Protein AF-A0A8T5L8U5-F1 (afdb_monomer_lite)

Secondary structure (DSSP, 8-state):
--HHHHHHHTTS----HHHHHHEEEEEEEHHHHTT---TT---EEEEEEPPPHHHH-GGGGT--TTSS--

Sequence (70 aa):
MSYILRCKKRGLINPPKHVTDGIQYEVLMGSQAYGVASAISDMDIYGFSIPKKEMLFPHLKGEIQGFGRQ

Foldseek 3Di:
DDPVVVCVVVVNDDDDPQCVVFWPDKDWDDCVVVVNDDPPDDIDIDTDGDGDPCVVPVVVVVDDPPPDPD

Structure (mmCIF, N/CA/C/O backbone):
data_AF-A0A8T5L8U5-F1
#
_entry.id   AF-A0A8T5L8U5-F1
#
loop_
_atom_site.group_PDB
_atom_site.id
_atom_site.type_symbol
_atom_site.label_atom_id
_atom_site.label_alt_id
_atom_site.label_comp_id
_atom_site.label_asym_id
_atom_site.label_entity_id
_atom_site.label_seq_id
_atom_site.pdbx_PDB_ins_code
_atom_site.Cartn_x
_atom_site.Cartn_y
_atom_site.Cartn_z
_atom_site.occupancy
_atom_site.B_iso_or_equiv
_atom_site.auth_seq_id
_atom_site.auth_comp_id
_atom_site.auth_asym_id
_atom_site.auth_atom_id
_atom_site.pdbx_PDB_model_num
ATOM 1 N N . MET A 1 1 ? -5.040 -2.153 -9.292 1.00 73.69 1 MET A N 1
ATOM 2 C CA . MET A 1 1 ? -5.439 -3.283 -8.419 1.00 73.69 1 MET A CA 1
ATOM 3 C C . MET A 1 1 ? -4.280 -3.567 -7.475 1.00 73.69 1 MET A C 1
ATOM 5 O O . MET A 1 1 ? -3.160 -3.605 -7.964 1.00 73.69 1 MET A O 1
ATOM 9 N N . SER A 1 2 ? -4.522 -3.702 -6.167 1.00 92.06 2 SER A N 1
ATOM 10 C CA . SER A 1 2 ? -3.445 -3.780 -5.164 1.00 92.06 2 SER A CA 1
ATOM 11 C C . SER A 1 2 ? -2.673 -5.107 -5.199 1.00 92.06 2 SER A C 1
ATOM 13 O O . SER A 1 2 ? -3.286 -6.180 -5.265 1.00 92.06 2 SER A O 1
ATOM 15 N N . TYR A 1 3 ? -1.338 -5.046 -5.131 1.00 95.56 3 TYR A N 1
ATOM 16 C CA . TYR A 1 3 ? -0.464 -6.221 -5.081 1.00 95.56 3 TYR A CA 1
ATOM 17 C C . TYR A 1 3 ? -0.531 -6.898 -3.710 1.00 95.56 3 TYR A C 1
ATOM 19 O O . TYR A 1 3 ? -0.666 -8.122 -3.645 1.00 95.56 3 TYR A O 1
ATOM 27 N N . ILE A 1 4 ? -0.538 -6.116 -2.627 1.00 94.94 4 ILE A N 1
ATOM 28 C CA . ILE A 1 4 ? -0.709 -6.618 -1.257 1.00 94.94 4 ILE A CA 1
ATOM 29 C C . ILE A 1 4 ? -2.021 -7.404 -1.135 1.00 94.94 4 ILE A C 1
ATOM 31 O O . ILE A 1 4 ? -2.023 -8.544 -0.659 1.00 94.94 4 ILE A O 1
ATOM 35 N N . LEU A 1 5 ? -3.140 -6.852 -1.622 1.00 95.38 5 LEU A N 1
ATOM 36 C CA . LEU A 1 5 ? -4.432 -7.550 -1.570 1.00 95.38 5 LEU A CA 1
ATOM 37 C C . LEU A 1 5 ? -4.422 -8.850 -2.381 1.00 95.38 5 LEU A C 1
ATOM 39 O O . LEU A 1 5 ? -5.018 -9.846 -1.963 1.00 95.38 5 LEU A O 1
ATOM 43 N N . ARG A 1 6 ? -3.712 -8.877 -3.514 1.00 95.88 6 ARG A N 1
ATOM 44 C CA . ARG A 1 6 ? -3.557 -10.088 -4.325 1.00 95.88 6 ARG A CA 1
ATOM 45 C C . ARG A 1 6 ? -2.745 -11.161 -3.600 1.00 95.88 6 ARG A C 1
ATOM 47 O O . ARG A 1 6 ? -3.158 -12.319 -3.601 1.00 95.88 6 ARG A O 1
ATOM 54 N N . CYS A 1 7 ? -1.633 -10.797 -2.964 1.00 95.69 7 CYS A N 1
ATOM 55 C CA . CYS A 1 7 ? -0.814 -11.736 -2.195 1.00 95.69 7 CYS A CA 1
ATOM 56 C C . CYS A 1 7 ? -1.571 -12.280 -0.974 1.00 95.69 7 CYS A C 1
ATOM 58 O O . CYS A 1 7 ? -1.543 -13.488 -0.745 1.00 95.69 7 CYS A O 1
ATOM 60 N N . LYS A 1 8 ? -2.336 -11.437 -0.262 1.00 95.81 8 LYS A N 1
ATOM 61 C CA . LYS A 1 8 ? -3.229 -11.881 0.824 1.00 95.81 8 LYS A CA 1
ATOM 62 C C . LYS A 1 8 ? -4.301 -12.848 0.323 1.00 95.81 8 LYS A C 1
ATOM 64 O O . LYS A 1 8 ? -4.485 -13.903 0.917 1.00 95.81 8 LYS A O 1
ATOM 69 N N . LYS A 1 9 ? -4.981 -12.530 -0.788 1.00 96.81 9 LYS A N 1
ATOM 70 C CA . LYS A 1 9 ? -6.014 -13.406 -1.379 1.00 96.81 9 LYS A CA 1
ATOM 71 C C . LYS A 1 9 ? -5.457 -14.782 -1.762 1.00 96.81 9 LYS A C 1
ATOM 73 O O . LYS A 1 9 ? -6.181 -15.768 -1.706 1.00 96.81 9 LYS A O 1
ATOM 78 N N . ARG A 1 10 ? -4.178 -14.843 -2.140 1.00 97.50 10 ARG A N 1
ATOM 79 C CA . ARG A 1 10 ? -3.454 -16.083 -2.461 1.00 97.50 10 ARG A CA 1
ATOM 80 C C . ARG A 1 10 ? -2.834 -16.779 -1.242 1.00 97.50 10 ARG A C 1
ATOM 82 O O . ARG A 1 10 ? -2.208 -17.814 -1.424 1.00 97.50 10 ARG A O 1
ATOM 89 N N . GLY A 1 11 ? -2.964 -16.222 -0.037 1.00 97.31 11 GLY A N 1
ATOM 90 C CA . GLY A 1 11 ? -2.381 -16.792 1.181 1.00 97.31 11 GLY A CA 1
ATOM 91 C C . GLY A 1 11 ? -0.853 -16.698 1.265 1.00 97.31 11 GLY A C 1
ATOM 92 O O . GLY A 1 11 ? -0.249 -17.441 2.025 1.00 97.31 11 GLY A O 1
ATOM 93 N N . LEU A 1 12 ? -0.217 -15.806 0.495 1.00 97.25 12 LEU A N 1
ATOM 94 C CA . LEU A 1 12 ? 1.247 -15.660 0.470 1.00 97.25 12 LEU A CA 1
ATOM 95 C C . LEU A 1 12 ? 1.782 -14.758 1.589 1.00 97.25 12 LEU A C 1
ATOM 97 O O . LEU A 1 12 ? 2.960 -14.814 1.920 1.00 97.25 12 LEU A O 1
ATOM 101 N N . ILE A 1 13 ? 0.923 -13.900 2.144 1.00 96.06 13 ILE A N 1
ATOM 102 C CA . ILE A 1 13 ? 1.248 -12.969 3.227 1.00 96.06 13 ILE A CA 1
ATOM 103 C C . ILE A 1 13 ? 0.075 -12.870 4.204 1.00 96.06 13 ILE A C 1
ATOM 105 O O . ILE A 1 13 ? -1.082 -13.039 3.809 1.00 96.06 13 ILE A O 1
ATOM 109 N N . ASN A 1 14 ? 0.365 -12.516 5.457 1.00 97.06 14 ASN A N 1
ATOM 110 C CA . ASN A 1 14 ? -0.641 -12.264 6.492 1.00 97.06 14 ASN A CA 1
ATOM 111 C C . ASN A 1 14 ? -0.465 -10.866 7.120 1.00 97.06 14 ASN A C 1
ATOM 113 O O . ASN A 1 14 ? 0.022 -10.749 8.245 1.00 97.06 14 ASN A O 1
ATOM 117 N N . PRO A 1 15 ? -0.792 -9.785 6.387 1.00 95.25 15 PRO A N 1
ATOM 118 C CA . PRO A 1 15 ? -0.584 -8.429 6.876 1.00 95.25 15 PRO A CA 1
ATOM 119 C C . PRO A 1 15 ? -1.635 -8.038 7.934 1.00 95.25 15 PRO A C 1
ATOM 121 O O . PRO A 1 15 ? -2.768 -8.536 7.895 1.00 95.25 15 PRO A O 1
ATOM 124 N N . PRO A 1 16 ? -1.317 -7.085 8.832 1.00 94.88 16 PRO A N 1
ATOM 125 C CA . PRO A 1 16 ? -2.290 -6.512 9.756 1.00 94.88 16 PRO A CA 1
ATOM 126 C C . PRO A 1 16 ? -3.528 -5.966 9.034 1.00 94.88 16 PRO A C 1
ATOM 128 O O . PRO A 1 16 ? -3.442 -5.438 7.925 1.00 94.88 16 PRO A O 1
ATOM 131 N N . LYS A 1 17 ? -4.691 -6.017 9.694 1.00 92.69 17 LYS A N 1
ATOM 132 C CA . LYS A 1 17 ? -5.971 -5.577 9.107 1.00 92.69 17 LYS A CA 1
ATOM 133 C C . LYS A 1 17 ? -5.937 -4.135 8.583 1.00 92.69 17 LYS A C 1
ATOM 135 O O . LYS A 1 17 ? -6.484 -3.854 7.523 1.00 92.69 17 LYS A O 1
ATOM 140 N N . HIS A 1 18 ? -5.258 -3.232 9.291 1.00 93.88 18 HIS A N 1
ATOM 141 C CA . HIS A 1 18 ? -5.157 -1.832 8.875 1.00 93.88 18 HIS A CA 1
ATOM 142 C C . HIS A 1 18 ? -4.371 -1.643 7.571 1.00 93.88 18 HIS A C 1
AT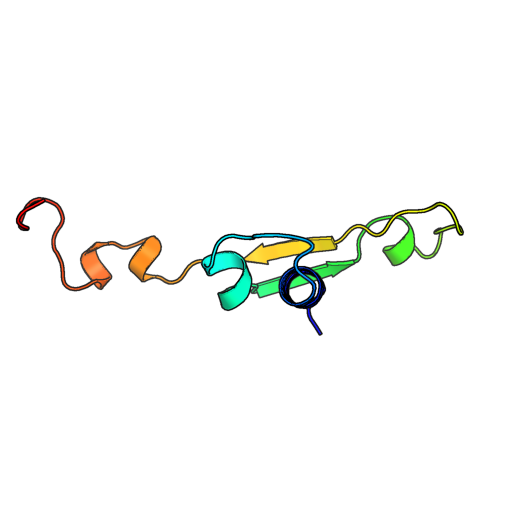OM 144 O O . HIS A 1 18 ? -4.617 -0.680 6.855 1.00 93.88 18 HIS A O 1
ATOM 150 N N . VAL A 1 19 ? -3.466 -2.569 7.239 1.00 95.31 19 VAL A N 1
ATOM 151 C CA . VAL A 1 19 ? -2.768 -2.553 5.955 1.00 95.31 19 VAL A CA 1
ATOM 152 C C . VAL A 1 19 ? -3.760 -2.895 4.852 1.00 95.31 19 VAL A C 1
ATOM 154 O O . VAL A 1 19 ? -3.853 -2.179 3.871 1.00 95.31 19 VAL A O 1
ATOM 157 N N . THR A 1 20 ? -4.584 -3.931 5.008 1.00 94.12 20 THR A N 1
ATOM 158 C CA . THR A 1 20 ? -5.492 -4.334 3.918 1.00 94.12 20 THR A CA 1
ATOM 159 C C . THR A 1 20 ? -6.671 -3.400 3.720 1.00 94.12 20 THR A C 1
ATOM 161 O O . THR A 1 20 ? -7.137 -3.246 2.597 1.00 94.12 20 THR A O 1
ATOM 164 N N . ASP A 1 21 ? -7.133 -2.773 4.796 1.00 92.38 21 ASP A N 1
ATOM 165 C CA . ASP A 1 21 ? -8.323 -1.925 4.772 1.00 92.38 21 ASP A CA 1
ATOM 166 C C . ASP A 1 21 ? -7.962 -0.436 4.606 1.00 92.38 21 ASP A C 1
ATOM 168 O O . ASP A 1 21 ? -8.849 0.391 4.410 1.00 92.38 21 ASP A O 1
ATOM 172 N N . GLY A 1 22 ? -6.676 -0.088 4.728 1.00 94.81 22 GLY A N 1
ATOM 173 C CA . GLY A 1 22 ? -6.208 1.290 4.876 1.00 94.81 22 GLY A CA 1
ATOM 174 C C . GLY A 1 22 ? -5.029 1.686 3.990 1.00 94.81 22 GLY A C 1
ATOM 175 O O . GLY A 1 22 ? -4.459 2.748 4.242 1.00 94.81 22 GLY A O 1
ATOM 176 N N . ILE A 1 23 ? -4.648 0.890 2.977 1.00 96.12 23 ILE A N 1
ATOM 177 C CA . ILE A 1 23 ? -3.655 1.298 1.960 1.00 96.12 23 ILE A CA 1
ATOM 178 C C . ILE A 1 23 ? -4.089 2.629 1.340 1.00 96.12 23 ILE A C 1
ATOM 180 O O . ILE A 1 23 ? -5.170 2.729 0.766 1.00 96.12 23 ILE A O 1
ATOM 184 N N . GLN A 1 24 ? -3.231 3.640 1.456 1.00 96.12 24 GLN A N 1
ATOM 185 C CA . GLN A 1 24 ? -3.424 4.947 0.818 1.00 96.12 24 GLN A CA 1
ATOM 186 C C . GLN A 1 24 ? -2.559 5.093 -0.429 1.00 96.12 24 GLN A C 1
ATOM 188 O O . GLN A 1 24 ? -2.927 5.782 -1.376 1.00 96.12 24 GLN A O 1
ATOM 193 N N . TYR A 1 25 ? -1.406 4.429 -0.425 1.00 96.31 25 TYR A N 1
ATOM 194 C CA . TYR A 1 25 ? -0.461 4.456 -1.521 1.00 96.31 25 TYR A CA 1
ATOM 195 C C . TYR A 1 25 ? 0.209 3.098 -1.657 1.00 96.31 25 TYR A C 1
ATOM 197 O O . TYR A 1 25 ? 0.598 2.484 -0.662 1.00 96.31 25 TYR A O 1
ATOM 205 N N . GLU A 1 26 ? 0.341 2.652 -2.897 1.00 96.75 26 GLU A N 1
ATOM 206 C CA . GLU A 1 26 ? 1.043 1.437 -3.274 1.00 96.75 26 GLU A CA 1
ATOM 207 C C . GLU A 1 26 ? 1.633 1.651 -4.665 1.00 96.75 26 GLU A C 1
ATOM 209 O O . GLU A 1 26 ? 0.932 2.075 -5.587 1.00 96.75 26 GLU A O 1
ATOM 214 N N . VAL A 1 27 ? 2.922 1.372 -4.813 1.00 96.00 27 VAL A N 1
ATOM 215 C CA . VAL A 1 27 ? 3.667 1.632 -6.040 1.00 96.00 27 VAL A CA 1
ATOM 216 C C . VAL A 1 27 ? 4.717 0.553 -6.262 1.00 96.00 27 VAL A C 1
ATOM 218 O O . VAL A 1 27 ? 5.289 0.018 -5.313 1.00 96.00 27 VAL A O 1
ATOM 221 N N . LEU A 1 28 ? 4.974 0.245 -7.530 1.00 96.00 28 LEU A N 1
ATOM 222 C CA . LEU A 1 28 ? 6.129 -0.555 -7.917 1.00 96.00 28 LEU A CA 1
ATOM 223 C C . LEU A 1 28 ? 7.390 0.289 -7.785 1.00 96.00 28 LEU A C 1
ATOM 225 O O . LEU A 1 28 ? 7.421 1.403 -8.301 1.00 96.00 28 LEU A O 1
ATOM 229 N N . MET A 1 29 ? 8.415 -0.254 -7.142 1.00 95.81 29 MET A N 1
ATOM 230 C CA . MET A 1 29 ? 9.748 0.339 -7.087 1.00 95.81 29 MET A CA 1
ATOM 231 C C . MET A 1 29 ? 10.790 -0.594 -7.703 1.00 95.81 29 MET A C 1
ATOM 233 O O . MET A 1 29 ? 10.464 -1.623 -8.300 1.00 95.81 29 MET A O 1
ATOM 237 N N . GLY A 1 30 ? 12.052 -0.183 -7.611 1.00 96.19 30 GLY A N 1
ATOM 238 C CA . GLY A 1 30 ? 13.180 -0.996 -8.031 1.00 96.19 30 GLY A CA 1
ATOM 239 C C . GLY A 1 30 ? 13.263 -1.157 -9.544 1.00 96.19 30 GLY A C 1
ATOM 240 O O . GLY A 1 30 ? 12.772 -0.333 -10.321 1.00 96.19 30 GLY A O 1
ATOM 241 N N . SER A 1 31 ? 13.927 -2.229 -9.966 1.00 97.31 31 SER A N 1
ATOM 242 C CA . SER A 1 31 ? 14.280 -2.467 -11.372 1.00 97.31 31 SER A CA 1
ATOM 243 C C . SER A 1 31 ? 13.068 -2.471 -12.314 1.00 97.31 31 SER A C 1
ATOM 245 O O . SER A 1 31 ? 13.166 -1.978 -13.438 1.00 97.31 31 SER A O 1
ATOM 247 N N . GLN A 1 32 ? 11.912 -2.943 -11.835 1.00 96.44 32 GLN A N 1
ATOM 248 C CA . GLN A 1 32 ? 10.656 -2.943 -12.587 1.00 96.44 32 GLN A CA 1
ATOM 249 C C . GLN A 1 32 ? 10.124 -1.530 -12.831 1.00 96.44 32 GLN A C 1
ATOM 251 O O . GLN A 1 32 ? 9.684 -1.220 -13.935 1.00 96.44 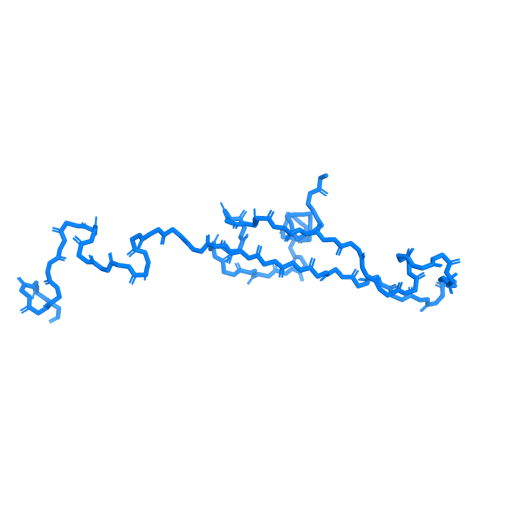32 GLN A O 1
ATOM 256 N N . ALA A 1 33 ? 10.195 -0.653 -11.828 1.00 96.38 33 ALA A N 1
ATOM 257 C CA . ALA A 1 33 ? 9.758 0.734 -11.966 1.00 96.38 33 ALA A CA 1
ATOM 258 C C . ALA A 1 33 ? 10.667 1.541 -12.905 1.00 96.38 33 ALA A C 1
ATOM 260 O O . ALA A 1 33 ? 10.188 2.405 -13.634 1.00 96.38 33 ALA A O 1
ATOM 261 N N . TYR A 1 34 ? 11.966 1.232 -12.909 1.00 96.56 34 TYR A N 1
ATOM 262 C CA . TYR A 1 34 ? 12.961 1.904 -13.749 1.00 96.56 34 TYR A CA 1
ATOM 263 C C . TYR A 1 34 ? 13.149 1.272 -15.138 1.00 96.56 34 TYR A C 1
ATOM 265 O O . TYR A 1 34 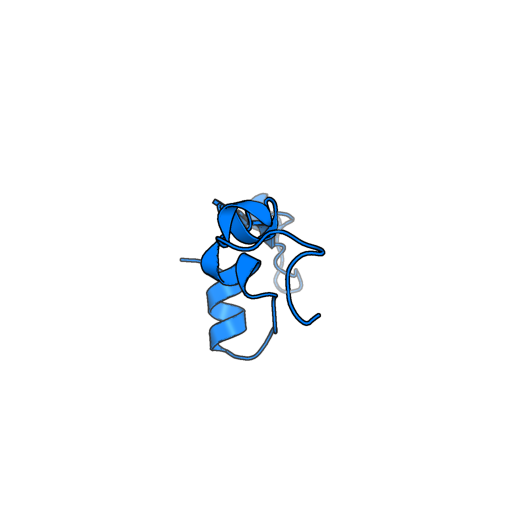? 13.948 1.773 -15.923 1.00 96.56 34 TYR A O 1
ATOM 273 N N . GLY A 1 35 ? 12.435 0.188 -15.464 1.00 96.62 35 GLY A N 1
ATOM 274 C CA . GLY A 1 35 ? 12.510 -0.457 -16.781 1.00 96.62 35 GLY A CA 1
ATOM 275 C C . GLY A 1 35 ? 13.829 -1.187 -17.063 1.00 96.62 35 GLY A C 1
ATOM 276 O O . GLY A 1 35 ? 14.178 -1.396 -18.221 1.00 96.62 35 GLY A O 1
ATOM 277 N N . VAL A 1 36 ? 14.562 -1.574 -16.017 1.00 97.38 36 VAL A N 1
ATOM 278 C CA . VAL A 1 36 ? 15.863 -2.269 -16.104 1.00 97.38 36 VAL A CA 1
ATOM 279 C C . VAL A 1 36 ? 15.821 -3.669 -15.483 1.00 97.38 36 VAL A C 1
ATOM 281 O O . VAL A 1 36 ? 16.853 -4.242 -15.138 1.00 97.38 36 VAL A O 1
ATOM 284 N N . ALA A 1 37 ? 14.622 -4.221 -15.299 1.00 97.19 37 ALA A N 1
ATOM 285 C CA . ALA A 1 37 ? 14.437 -5.565 -14.771 1.00 97.19 37 ALA A CA 1
ATOM 286 C C . ALA A 1 37 ? 14.876 -6.645 -15.770 1.00 97.19 37 ALA A C 1
ATOM 288 O O . ALA A 1 37 ? 14.744 -6.504 -16.986 1.00 97.19 37 ALA A O 1
ATOM 289 N N . SER A 1 38 ? 15.355 -7.763 -15.230 1.00 95.81 38 SER A N 1
ATOM 290 C CA . SER A 1 38 ? 15.702 -8.978 -15.969 1.00 95.81 38 SER A CA 1
ATOM 291 C C . SER A 1 38 ? 14.815 -10.147 -15.529 1.00 95.81 38 SER A C 1
ATOM 293 O O . SER A 1 38 ? 14.066 -10.039 -14.560 1.00 95.81 38 SER A O 1
ATOM 295 N N . ALA A 1 39 ? 14.918 -11.298 -16.198 1.00 93.69 39 ALA A N 1
ATOM 296 C CA . ALA A 1 39 ? 14.122 -12.485 -15.864 1.00 93.69 39 ALA A CA 1
ATOM 297 C C . ALA A 1 39 ? 14.361 -13.030 -14.440 1.00 93.69 39 ALA A C 1
ATOM 299 O O . ALA A 1 39 ? 13.519 -13.754 -13.917 1.00 93.69 39 ALA A O 1
ATOM 300 N N . ILE A 1 40 ? 15.499 -12.693 -13.825 1.00 95.44 40 ILE A N 1
ATOM 301 C CA . ILE A 1 40 ? 15.849 -13.100 -12.457 1.00 95.44 40 ILE A CA 1
ATOM 302 C C . ILE A 1 40 ? 15.563 -12.008 -11.419 1.00 95.44 40 ILE A C 1
ATOM 304 O O . ILE A 1 40 ? 15.801 -12.223 -10.234 1.00 95.44 40 ILE A O 1
ATOM 308 N N . SER A 1 41 ? 15.099 -10.834 -11.854 1.00 95.50 41 SER A N 1
ATOM 309 C CA . SER A 1 41 ? 14.784 -9.725 -10.960 1.00 95.50 41 SER A CA 1
ATOM 310 C C . SER A 1 41 ? 13.497 -10.007 -10.184 1.00 95.50 41 SER A C 1
ATOM 312 O O . SER A 1 41 ? 12.524 -10.537 -10.724 1.00 95.50 41 SER A O 1
ATOM 314 N N . ASP A 1 42 ? 13.488 -9.627 -8.913 1.00 95.56 42 ASP A N 1
ATOM 315 C CA . ASP A 1 42 ? 12.295 -9.570 -8.083 1.00 95.56 42 ASP A CA 1
ATOM 316 C C . ASP A 1 42 ? 11.447 -8.321 -8.394 1.00 95.56 42 ASP A C 1
ATOM 318 O O . ASP A 1 42 ? 11.692 -7.572 -9.346 1.00 95.56 42 ASP A O 1
ATOM 322 N N . MET A 1 43 ? 10.361 -8.146 -7.638 1.00 95.00 43 MET A N 1
ATOM 323 C CA . MET A 1 43 ? 9.421 -7.043 -7.812 1.00 95.00 43 MET A CA 1
ATOM 324 C C . MET A 1 43 ? 9.179 -6.352 -6.475 1.00 95.00 43 MET A C 1
ATOM 326 O O . MET A 1 43 ? 8.451 -6.869 -5.623 1.00 95.00 43 MET A O 1
ATOM 330 N N . ASP A 1 44 ? 9.738 -5.154 -6.341 1.00 95.88 44 ASP A N 1
ATOM 331 C CA . ASP A 1 44 ? 9.584 -4.324 -5.153 1.00 95.88 44 ASP A CA 1
ATOM 332 C C . ASP A 1 44 ? 8.257 -3.568 -5.173 1.00 95.88 44 ASP A C 1
ATOM 334 O O . ASP A 1 44 ? 7.880 -2.942 -6.167 1.00 95.88 44 ASP A O 1
ATOM 338 N N . ILE A 1 45 ? 7.551 -3.592 -4.044 1.00 95.44 45 ILE A N 1
ATOM 339 C CA . ILE A 1 45 ? 6.304 -2.851 -3.850 1.00 95.44 45 ILE A CA 1
ATOM 340 C C . ILE A 1 45 ? 6.432 -2.034 -2.579 1.00 95.44 45 ILE A C 1
ATOM 342 O O . ILE A 1 45 ? 6.557 -2.591 -1.487 1.00 95.44 45 ILE A O 1
ATOM 346 N N . TYR A 1 46 ? 6.382 -0.713 -2.715 1.00 95.38 46 TYR A N 1
ATOM 347 C CA . TYR A 1 46 ? 6.392 0.209 -1.584 1.00 95.38 46 TYR A CA 1
ATOM 348 C C . TYR A 1 46 ? 5.001 0.790 -1.393 1.00 95.38 46 TYR A C 1
ATOM 350 O O . TYR A 1 46 ? 4.220 0.927 -2.334 1.00 95.38 46 TYR A O 1
ATOM 358 N N . GLY A 1 47 ? 4.681 1.155 -0.162 1.00 94.62 47 GLY A N 1
ATOM 359 C CA . GLY A 1 47 ? 3.394 1.740 0.148 1.00 94.62 47 GLY A CA 1
ATOM 360 C C . GLY A 1 47 ? 3.280 2.116 1.608 1.00 94.62 47 GLY A C 1
ATOM 361 O O . GLY A 1 47 ? 4.136 1.781 2.426 1.00 94.62 47 GLY A O 1
ATOM 362 N N . PHE A 1 48 ? 2.192 2.800 1.930 1.00 96.00 48 PHE A N 1
ATOM 363 C CA . PHE A 1 48 ? 1.817 3.043 3.312 1.00 96.00 48 PHE A CA 1
ATOM 364 C C . PHE A 1 48 ? 0.309 2.913 3.488 1.00 96.00 48 PHE A C 1
ATOM 366 O O . PHE A 1 48 ? -0.495 3.149 2.578 1.00 96.00 48 PHE A O 1
ATOM 373 N N . SER A 1 49 ? -0.064 2.538 4.704 1.00 96.44 49 SER A N 1
ATOM 374 C CA . SER A 1 49 ? -1.447 2.472 5.145 1.00 96.44 49 SER A CA 1
ATOM 375 C C . SER A 1 49 ? -1.670 3.428 6.299 1.00 96.44 49 SER A C 1
ATOM 377 O O . SER A 1 49 ? -0.828 3.522 7.191 1.00 96.44 49 SER A O 1
ATOM 379 N N . ILE A 1 50 ? -2.828 4.076 6.313 1.00 95.50 50 ILE A N 1
ATOM 380 C CA . ILE A 1 50 ? -3.276 4.862 7.457 1.00 95.50 50 ILE A CA 1
ATOM 381 C C . ILE A 1 50 ? -4.267 3.999 8.245 1.00 95.50 50 ILE A C 1
ATOM 383 O O . ILE A 1 50 ? -5.306 3.615 7.698 1.00 95.50 50 ILE A O 1
ATOM 387 N N . PRO A 1 51 ? -3.969 3.657 9.513 1.00 94.31 51 PRO A N 1
ATOM 388 C CA . PRO A 1 51 ? -4.919 2.963 10.367 1.00 94.31 51 PRO A CA 1
ATOM 389 C C . PRO A 1 51 ? -6.195 3.775 10.582 1.00 94.31 51 PRO A C 1
ATOM 391 O O . PRO A 1 51 ? -6.192 5.004 10.512 1.00 94.31 51 PRO A O 1
ATOM 394 N N . LYS A 1 52 ? -7.298 3.089 10.900 1.00 91.25 52 LYS A N 1
ATOM 395 C CA . LYS A 1 52 ? -8.536 3.775 11.281 1.00 91.25 52 LYS A CA 1
ATOM 396 C C . LYS A 1 52 ? -8.300 4.662 12.505 1.00 91.25 52 LYS A C 1
ATOM 398 O O . LYS A 1 52 ? -7.510 4.310 13.384 1.00 91.25 52 LYS A O 1
ATOM 403 N N . LYS A 1 53 ? -9.012 5.789 12.581 1.00 91.25 53 LYS A N 1
ATOM 404 C CA . LYS A 1 53 ? -8.825 6.792 13.641 1.00 91.25 53 LYS A CA 1
ATOM 405 C C . LYS A 1 53 ? -8.977 6.186 15.034 1.00 91.25 53 LYS A C 1
ATOM 407 O O . LYS A 1 53 ? -8.200 6.516 15.918 1.00 91.25 53 LYS A O 1
ATOM 412 N N . GLU A 1 54 ? -9.890 5.239 15.210 1.00 89.62 54 GLU A N 1
ATOM 413 C CA . GLU A 1 54 ? -10.152 4.584 16.494 1.00 89.62 54 GLU A CA 1
ATOM 414 C C . GLU A 1 54 ? -8.962 3.742 16.990 1.00 89.62 54 GLU A C 1
ATOM 416 O O . GLU A 1 54 ? -8.867 3.455 18.180 1.00 89.62 54 GLU A O 1
ATOM 421 N N . MET A 1 55 ? -8.038 3.339 16.106 1.00 87.31 55 MET A N 1
ATOM 422 C CA . MET A 1 55 ? -6.798 2.661 16.508 1.00 87.31 55 MET A CA 1
ATOM 423 C C . MET A 1 55 ? -5.760 3.628 17.084 1.00 87.31 55 MET A C 1
ATOM 425 O O . MET A 1 55 ? -4.984 3.226 17.945 1.00 87.31 55 MET A O 1
ATOM 429 N N . LEU A 1 56 ? -5.732 4.874 16.603 1.00 87.50 56 LEU A N 1
ATOM 430 C CA . LEU A 1 56 ? -4.760 5.898 17.013 1.00 87.50 56 LEU A CA 1
ATOM 431 C C . LEU A 1 56 ? -5.290 6.787 18.141 1.00 87.50 56 LEU A C 1
ATOM 433 O O . LEU A 1 56 ? -4.523 7.286 18.957 1.00 87.50 56 LEU A O 1
ATOM 437 N N . PHE A 1 57 ? -6.607 6.965 18.192 1.00 88.75 57 PHE A N 1
ATOM 438 C CA . PHE A 1 57 ? -7.309 7.817 19.137 1.00 88.75 57 PHE A CA 1
ATOM 439 C C . PHE A 1 57 ? -8.310 6.963 19.926 1.00 88.75 57 PHE A C 1
ATOM 441 O O . PHE A 1 57 ? -9.482 6.890 19.549 1.00 88.75 57 PHE A O 1
ATOM 448 N N . PRO A 1 58 ? -7.880 6.299 21.019 1.00 82.19 58 PRO A N 1
ATOM 449 C CA . PRO A 1 58 ? -8.731 5.370 21.764 1.00 82.19 58 PRO A CA 1
ATOM 450 C C . PRO A 1 58 ? -10.039 5.994 22.261 1.00 82.19 58 PRO A C 1
ATOM 452 O O . PRO A 1 58 ? -11.065 5.326 22.262 1.00 82.19 58 PRO A O 1
ATOM 455 N N . HIS A 1 59 ? -10.034 7.290 22.586 1.00 83.62 59 HIS A N 1
ATOM 456 C CA . HIS A 1 59 ? -11.231 8.026 23.006 1.00 83.62 59 HIS A CA 1
ATOM 457 C C . HIS A 1 59 ? -12.338 8.072 21.934 1.00 83.62 59 HIS A C 1
ATOM 459 O O . HIS A 1 59 ? -13.499 8.291 22.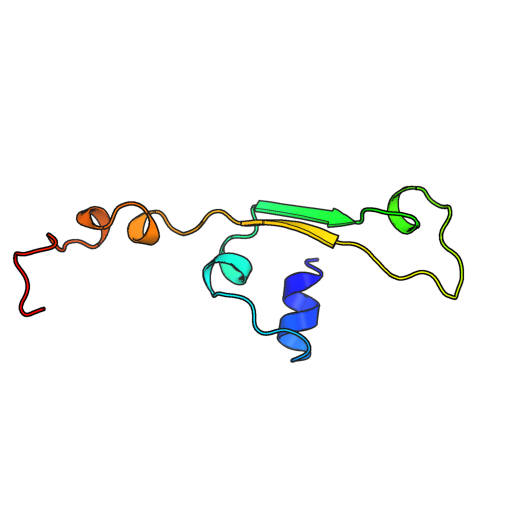265 1.00 83.62 59 HIS A O 1
ATOM 465 N N . LEU A 1 60 ? -12.013 7.836 20.655 1.00 88.69 60 LEU A N 1
ATOM 466 C CA . LEU A 1 60 ? -13.003 7.751 19.575 1.00 88.69 60 LEU A CA 1
ATOM 467 C C . LEU A 1 60 ? -13.766 6.420 19.557 1.00 88.69 60 LEU A C 1
ATOM 469 O O . LEU A 1 60 ? -14.783 6.318 18.880 1.00 88.69 60 LEU A O 1
ATOM 473 N N . LYS A 1 61 ? -13.318 5.403 20.304 1.00 84.50 61 LYS A N 1
ATOM 474 C CA . LYS A 1 61 ? -14.023 4.116 20.416 1.00 84.50 61 LYS A CA 1
ATOM 475 C C . LYS A 1 61 ? -15.289 4.188 21.275 1.00 84.50 61 LYS A C 1
ATOM 477 O O . LYS A 1 61 ? -15.99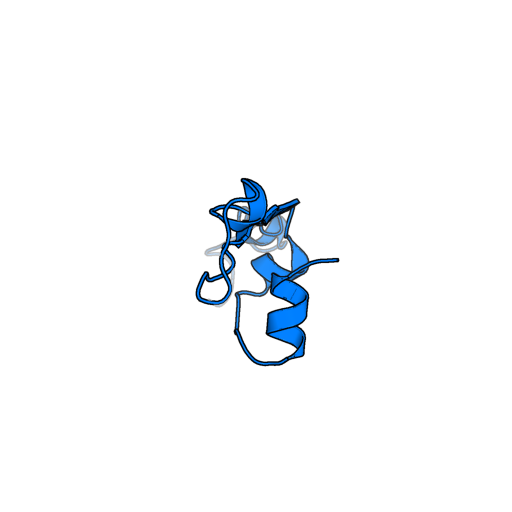1 3.190 21.393 1.00 84.50 61 LYS A O 1
ATOM 482 N N .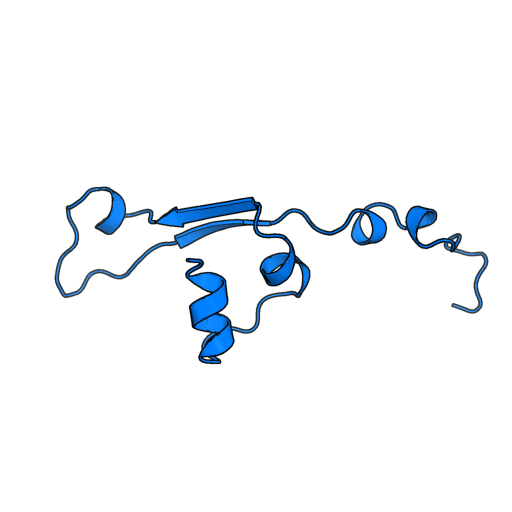 GLY A 1 62 ? -15.569 5.339 21.893 1.00 80.50 62 GLY A N 1
ATOM 483 C CA . GLY A 1 62 ? -16.637 5.471 22.884 1.00 80.50 62 GLY A CA 1
ATOM 484 C C . GLY A 1 62 ? -16.283 4.852 24.241 1.00 80.50 62 GLY A C 1
ATOM 485 O O . GLY A 1 62 ? -17.167 4.675 25.072 1.00 80.50 62 GLY A O 1
ATOM 486 N N . GLU A 1 63 ? -15.003 4.538 24.476 1.00 76.56 63 GLU A N 1
ATOM 487 C CA . GLU A 1 63 ? -14.479 4.051 25.754 1.00 76.56 63 GLU A CA 1
ATOM 488 C C . GLU A 1 63 ? -13.363 4.975 26.268 1.00 76.56 63 GLU A C 1
ATOM 490 O O . GLU A 1 63 ? -12.556 5.494 25.491 1.00 76.56 63 GLU A O 1
ATOM 495 N N . ILE A 1 64 ? -13.304 5.179 27.587 1.00 74.88 64 ILE A N 1
ATOM 496 C CA . ILE A 1 64 ? -12.207 5.895 28.250 1.00 74.88 64 ILE A CA 1
ATOM 497 C C . ILE A 1 64 ? -11.272 4.846 28.854 1.00 74.88 64 ILE A C 1
ATOM 499 O O . ILE A 1 64 ? -11.680 4.050 29.706 1.00 74.88 64 ILE A O 1
ATOM 503 N N . GLN A 1 65 ? -10.011 4.832 28.413 1.00 71.62 65 GLN A N 1
ATOM 504 C CA . GLN A 1 65 ? -9.007 3.936 28.988 1.00 71.62 65 GLN A CA 1
ATOM 505 C C . GLN A 1 65 ? -8.855 4.208 30.493 1.00 71.62 65 GLN A C 1
ATOM 507 O O . GLN A 1 65 ? -8.735 5.357 30.906 1.00 71.62 65 GLN A O 1
ATOM 512 N N . GLY A 1 66 ? -8.903 3.149 31.307 1.00 78.50 66 GLY A N 1
ATOM 513 C CA . GLY A 1 66 ? -8.882 3.245 32.774 1.00 78.50 66 GLY A CA 1
ATOM 514 C C . GLY A 1 66 ? -10.256 3.328 33.455 1.00 78.50 66 GLY A C 1
ATOM 515 O O . GLY A 1 66 ? -10.318 3.242 34.674 1.00 78.50 66 GLY A O 1
ATOM 516 N N . PHE A 1 67 ? -11.354 3.434 32.697 1.00 76.19 67 PHE A N 1
ATOM 517 C CA . PHE A 1 67 ? -12.728 3.463 33.233 1.00 76.19 67 PHE A CA 1
ATOM 518 C C . PHE A 1 67 ? -13.566 2.227 32.839 1.00 76.19 67 PHE A C 1
ATOM 520 O O . PHE A 1 67 ? -14.768 2.177 33.093 1.00 76.19 67 PHE A O 1
ATOM 527 N N . GLY A 1 68 ? -12.942 1.224 32.212 1.00 76.19 68 GLY A N 1
ATOM 528 C CA . GLY A 1 68 ? -13.551 -0.072 31.878 1.00 76.19 68 GLY A CA 1
ATOM 529 C C . GLY A 1 68 ? -13.108 -1.197 32.824 1.00 76.19 68 GLY A C 1
ATOM 530 O O . GLY A 1 68 ? -12.223 -1.000 33.648 1.00 76.19 68 GLY A O 1
ATOM 531 N N . ARG A 1 69 ? -13.685 -2.400 32.680 1.00 75.50 69 ARG A N 1
ATOM 532 C CA . ARG A 1 69 ? -13.326 -3.613 33.460 1.00 75.50 69 ARG A CA 1
ATOM 533 C C . ARG A 1 69 ? -12.055 -4.318 32.948 1.00 75.50 69 ARG A C 1
ATOM 535 O O . ARG A 1 69 ? -12.044 -5.541 32.854 1.00 75.50 69 ARG A O 1
ATOM 542 N N . GLN A 1 70 ? -11.074 -3.540 32.505 1.00 67.75 70 GLN A N 1
ATOM 543 C CA . GLN A 1 70 ? -9.850 -4.053 31.879 1.00 67.75 70 GLN A CA 1
ATOM 544 C C . GLN A 1 70 ? -9.049 -4.911 32.857 1.00 67.75 70 GLN A C 1
ATOM 546 O O . GLN A 1 70 ? -9.053 -4.560 34.059 1.00 67.75 70 GLN A O 1
#

pLDDT: mean 91.55, std 7.54, range [67.75, 97.5]

Radius of gyration: 17.8 Å; chains: 1; bounding box: 32×25×50 Å